Protein AF-A0A371F148-F1 (afdb_monomer)

Organism: Mucuna pruriens (NCBI:txid157652)

pLDDT: mean 82.5, std 12.8, range [46.94, 97.25]

Radius of gyration: 23.82 Å; Cα contacts (8 Å, |Δi|>4): 49; chains: 1; bounding box: 56×41×69 Å

Secondary structure (DSSP, 8-state):
--GGGGTTS-TTT---HHHHHHT--PPPPPPP----SSTTS-------S--S-TTGGG-HHHHHHHHHTTPPP--PPTT-GGGGHHHHHHHHHHHHHHHHHHHHTT--GGGHHHHHHHHHHHHTTSPPTTT-

Nearest PDB structures (foldseek):
  8siy-assembly1_H  TM=5.386E-0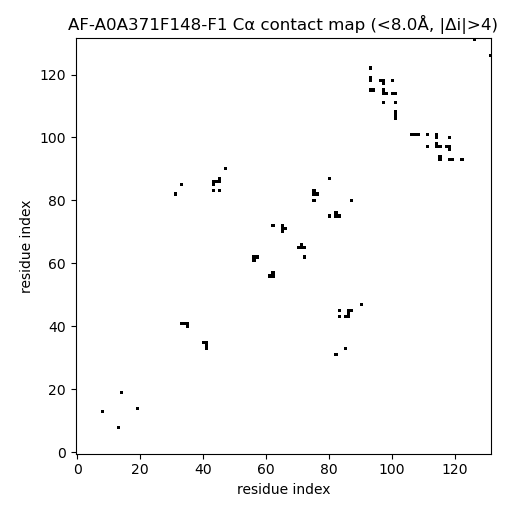1  e=7.424E-01  Xenopus laevis
  7yrd-assembly1_F  TM=5.587E-01  e=1.219E+00  Xenopus laevis
  7xd0-assembly1_F  TM=5.416E-01  e=1.145E+00  Homo sapiens
  8xjv-assembly1_v  TM=4.617E-01  e=8.940E-01  Xenopus laevis
  7yrd-assembly1_B  TM=4.459E-01  e=1.880E+00  Xenopus laevis

Solvent-accessible surface area (backbone atoms only — not comparable to full-atom values): 8809 Å² total; per-residue (Å²): 132,76,74,78,82,58,80,86,61,56,85,91,71,66,80,54,64,68,60,51,63,71,66,60,68,84,78,81,73,76,84,75,86,87,78,60,94,53,92,84,71,65,83,75,79,78,86,88,72,91,67,94,53,98,46,70,87,71,32,67,70,55,52,47,54,33,53,76,68,74,46,86,88,84,81,71,61,85,98,38,68,76,75,49,43,68,34,53,52,50,52,51,53,47,50,54,50,18,50,48,50,34,60,75,68,70,50,66,78,88,50,50,65,60,32,42,53,51,36,52,57,46,62,77,69,53,86,51,83,88,82,106

Mean predicted aligned error: 11.37 Å

InterPro domains:
  IPR012337 Ribonuclease H-like superfamily [SSF53098] (36-131)
  IPR036397 Ribonuclease H superfamily [G3DSA:3.30.420.10] (8-130)
  IPR039537 Retrotransposon Ty1/copia-like [PTHR42648] (53-131)

Foldseek 3Di:
DDPVVCVPDDPVPDDDPVVVVVPDDPDDDDDDPPDDPDPPPDDQDDDDDPDVDPCPLVDPVNVVVCVVVVHDDDDDDPPCVVNSVVNVVVVVQLQVQLVVVCVVVVHDCVCSVVSSVVSVVCVVPPDDPVRD

Structure (mmCIF, N/CA/C/O backbone):
data_AF-A0A371F148-F1
#
_entry.id   AF-A0A371F148-F1
#
loop_
_atom_site.group_PDB
_atom_site.id
_atom_site.type_symbol
_atom_site.label_atom_id
_atom_site.label_alt_id
_atom_site.label_comp_id
_atom_site.label_asym_id
_atom_site.label_entity_id
_atom_site.label_seq_id
_atom_site.pdbx_PDB_ins_code
_atom_site.Cartn_x
_atom_site.Cartn_y
_atom_site.Cartn_z
_atom_site.occupancy
_atom_site.B_iso_or_equiv
_atom_site.auth_seq_id
_atom_site.auth_comp_id
_atom_site.auth_asym_id
_atom_site.auth_atom_id
_atom_site.pdbx_PDB_model_num
ATOM 1 N N . MET A 1 1 ? 32.959 13.831 35.119 1.00 50.22 1 MET A N 1
ATOM 2 C CA . MET A 1 1 ? 31.912 13.290 36.014 1.00 50.22 1 MET A CA 1
ATOM 3 C C . MET A 1 1 ? 32.590 12.961 37.336 1.00 50.22 1 MET A C 1
ATOM 5 O O . MET A 1 1 ? 33.562 12.221 37.305 1.00 50.22 1 MET A O 1
ATOM 9 N N . PHE A 1 2 ? 32.205 13.619 38.433 1.00 55.28 2 PHE A N 1
ATOM 10 C CA . PHE A 1 2 ? 32.922 13.598 39.718 1.00 55.28 2 PHE A CA 1
ATOM 11 C C . PHE A 1 2 ? 32.683 12.268 40.464 1.00 55.28 2 PHE A C 1
ATOM 13 O O . PHE A 1 2 ? 31.583 12.066 40.973 1.00 55.28 2 PHE A O 1
ATOM 20 N N . PRO A 1 3 ? 33.671 11.356 40.556 1.00 55.84 3 PRO A N 1
ATOM 21 C CA . PRO A 1 3 ? 33.460 10.019 41.129 1.00 55.84 3 PRO A CA 1
ATOM 22 C C . PRO A 1 3 ? 33.267 10.043 42.652 1.00 55.84 3 PRO A C 1
ATOM 24 O O . PRO A 1 3 ? 32.654 9.150 43.224 1.00 55.84 3 PRO A O 1
ATOM 27 N N . HIS A 1 4 ? 33.769 11.087 43.318 1.00 56.31 4 HIS A N 1
ATOM 28 C CA . HIS A 1 4 ? 33.752 11.199 44.778 1.00 56.31 4 HIS A CA 1
ATOM 29 C C . HIS A 1 4 ? 32.374 11.512 45.378 1.00 56.31 4 HIS A C 1
ATOM 31 O O . HIS A 1 4 ? 32.159 11.265 46.565 1.00 56.31 4 HIS A O 1
ATOM 37 N N . SER A 1 5 ? 31.430 12.005 44.574 1.00 52.47 5 SER A N 1
ATOM 38 C CA . SER A 1 5 ? 30.077 12.349 45.027 1.00 52.47 5 SER A CA 1
ATOM 39 C C . SER A 1 5 ? 29.170 11.127 45.244 1.00 52.47 5 SER A C 1
ATOM 41 O O . SER A 1 5 ? 28.118 11.269 45.855 1.00 52.47 5 SER A O 1
ATOM 43 N N . PHE A 1 6 ? 29.579 9.933 44.798 1.00 56.28 6 PHE A N 1
ATOM 44 C CA . PHE A 1 6 ? 28.784 8.692 44.844 1.00 56.28 6 PHE A CA 1
ATOM 45 C C . PHE A 1 6 ? 29.244 7.705 45.930 1.00 56.28 6 PHE A C 1
ATOM 47 O O . PHE A 1 6 ? 28.984 6.511 45.859 1.00 56.28 6 PHE A O 1
ATOM 54 N N . THR A 1 7 ? 29.950 8.184 46.953 1.00 56.59 7 THR A N 1
ATOM 55 C CA . THR A 1 7 ? 30.614 7.340 47.966 1.00 56.59 7 THR A CA 1
ATOM 56 C C . THR A 1 7 ? 29.692 6.800 49.068 1.00 56.59 7 THR A C 1
ATOM 58 O O . THR A 1 7 ? 30.180 6.181 50.011 1.00 56.59 7 THR A O 1
ATOM 61 N N . LYS A 1 8 ? 28.370 7.012 48.981 1.00 58.47 8 LYS A N 1
ATOM 62 C CA . LYS A 1 8 ? 27.407 6.592 50.020 1.00 58.47 8 LYS A CA 1
ATOM 63 C C . LYS A 1 8 ? 26.250 5.716 49.540 1.00 58.47 8 LYS A C 1
ATOM 65 O O . LYS A 1 8 ? 25.427 5.335 50.366 1.00 58.47 8 LYS A O 1
ATOM 70 N N . GLU A 1 9 ? 26.191 5.358 48.262 1.00 60.97 9 GLU A N 1
ATOM 71 C CA . GLU A 1 9 ? 25.123 4.502 47.736 1.00 60.97 9 GLU A CA 1
ATOM 72 C C . GLU A 1 9 ? 25.704 3.257 47.070 1.00 60.97 9 GLU A C 1
ATOM 74 O O . GLU A 1 9 ? 26.733 3.311 46.396 1.00 60.97 9 GLU A O 1
ATOM 79 N N . SER A 1 10 ? 25.051 2.114 47.285 1.00 65.31 10 SER A N 1
ATOM 80 C CA . SER A 1 10 ? 25.404 0.880 46.587 1.00 65.31 10 SER A CA 1
ATOM 81 C C . SER A 1 10 ? 25.149 1.046 45.086 1.00 65.31 10 SER A C 1
ATOM 83 O O . SER A 1 10 ? 24.159 1.659 44.686 1.00 65.31 10 SER A O 1
ATOM 85 N N . VAL A 1 11 ? 26.016 0.480 44.241 1.00 64.19 11 VAL A N 1
ATOM 86 C CA . VAL A 1 11 ? 25.856 0.524 42.771 1.00 64.19 11 VAL A CA 1
ATOM 87 C C . VAL A 1 11 ? 24.493 -0.042 42.341 1.00 64.19 11 VAL A C 1
ATOM 89 O O . VAL A 1 11 ? 23.909 0.416 41.363 1.00 64.19 11 VAL A O 1
ATOM 92 N N . GLU A 1 12 ? 23.959 -0.989 43.112 1.00 64.50 12 GLU A N 1
ATOM 93 C CA . GLU A 1 12 ? 22.665 -1.640 42.891 1.00 64.50 12 GLU A CA 1
ATOM 94 C C . GLU A 1 12 ? 21.457 -0.754 43.253 1.00 64.50 12 GLU A C 1
ATOM 96 O O . GLU A 1 12 ? 20.368 -0.964 42.721 1.00 64.50 12 GLU A O 1
ATOM 101 N N . SER A 1 13 ? 21.628 0.262 44.109 1.00 67.81 13 SER A N 1
ATOM 102 C CA . SER A 1 13 ? 20.554 1.177 44.529 1.00 67.81 13 SER A CA 1
ATOM 103 C C . SER A 1 13 ? 20.535 2.507 43.773 1.00 67.81 13 SER A C 1
ATOM 105 O O . SER A 1 13 ? 19.596 3.286 43.940 1.00 67.81 13 SER A O 1
ATOM 107 N N . PHE A 1 14 ? 21.551 2.791 42.955 1.00 72.62 14 PHE A N 1
ATOM 108 C CA . PHE A 1 14 ? 21.678 4.077 42.279 1.00 72.62 14 PHE A CA 1
ATOM 109 C C . PHE A 1 14 ? 20.688 4.207 41.110 1.00 72.62 14 PHE A C 1
ATOM 111 O O . PHE A 1 14 ? 20.862 3.619 40.038 1.00 72.62 14 PHE A O 1
ATOM 118 N N . LYS A 1 15 ? 19.648 5.028 41.294 1.00 74.56 15 LYS A N 1
ATOM 119 C CA . LYS A 1 15 ? 18.724 5.441 40.229 1.00 74.56 15 LYS A CA 1
ATOM 120 C C . LYS A 1 15 ? 19.088 6.840 39.743 1.00 74.56 15 LYS A C 1
ATOM 122 O O . LYS A 1 15 ? 18.857 7.825 40.429 1.00 74.56 15 LYS A O 1
ATOM 127 N N . CYS A 1 16 ? 19.641 6.925 38.535 1.00 79.75 16 CYS A N 1
ATOM 128 C CA . CYS A 1 16 ? 19.871 8.203 37.865 1.00 79.75 16 CYS A CA 1
ATOM 129 C C . CYS A 1 16 ? 18.706 8.527 36.935 1.00 79.75 16 CYS A C 1
ATOM 131 O O . CYS A 1 16 ? 18.599 7.941 35.855 1.00 79.75 16 CYS A O 1
ATOM 133 N N . ASP A 1 17 ? 17.881 9.495 37.321 1.00 80.81 17 ASP A N 1
ATOM 134 C CA . ASP A 1 17 ? 16.733 9.935 36.527 1.00 80.81 17 ASP A CA 1
ATOM 135 C C . ASP A 1 17 ? 17.153 10.404 35.131 1.00 80.81 17 ASP A C 1
ATOM 137 O O . ASP A 1 17 ? 16.535 10.029 34.142 1.00 80.81 17 ASP A O 1
ATOM 141 N N . ILE A 1 18 ? 18.276 11.123 35.011 1.00 81.69 18 ILE A N 1
ATOM 142 C CA . ILE A 1 18 ? 18.806 11.578 33.715 1.00 81.69 18 ILE A CA 1
ATOM 143 C C . ILE A 1 18 ? 19.127 10.382 32.810 1.00 81.69 18 ILE A C 1
ATOM 145 O O . ILE A 1 18 ? 18.776 10.390 31.632 1.00 81.69 18 ILE A O 1
ATOM 149 N N . CYS A 1 19 ? 19.753 9.328 33.341 1.00 78.69 19 CYS A N 1
ATOM 150 C CA . CYS A 1 19 ? 20.036 8.115 32.573 1.00 78.69 19 CYS A CA 1
ATOM 151 C C . CYS A 1 19 ? 18.766 7.317 32.250 1.00 78.69 19 CYS A C 1
ATOM 153 O O . CYS A 1 19 ? 18.707 6.719 31.181 1.00 78.69 19 CYS A O 1
ATOM 155 N N . GLN A 1 20 ? 17.766 7.308 33.136 1.00 76.75 20 GLN A N 1
ATOM 156 C CA . GLN A 1 20 ? 16.464 6.673 32.894 1.00 76.75 20 GLN A CA 1
ATOM 157 C C . GLN A 1 20 ? 15.695 7.399 31.783 1.00 76.75 20 GLN A C 1
ATOM 159 O O . GLN A 1 20 ? 15.260 6.762 30.829 1.00 76.75 20 GLN A O 1
ATOM 164 N N . PHE A 1 21 ? 15.620 8.732 31.831 1.00 77.62 21 PHE A N 1
ATOM 165 C CA . PHE A 1 21 ? 15.007 9.550 30.783 1.00 77.62 21 PHE A CA 1
ATOM 166 C C . PHE A 1 21 ? 15.783 9.489 29.463 1.00 77.62 21 PHE A C 1
ATOM 168 O O . PHE A 1 21 ? 15.171 9.447 28.400 1.00 77.62 21 PHE A O 1
ATOM 175 N N . SER A 1 22 ? 17.116 9.414 29.507 1.00 72.31 22 SER A N 1
ATOM 176 C CA . SER A 1 22 ? 17.947 9.284 28.297 1.00 72.31 22 SER A CA 1
ATOM 177 C C . SER A 1 22 ? 17.845 7.899 27.648 1.00 72.31 22 SER A C 1
ATOM 179 O O . SER A 1 22 ? 18.096 7.764 26.456 1.00 72.31 22 SER A O 1
ATOM 181 N N . LYS A 1 23 ? 17.490 6.865 28.422 1.00 76.25 23 LYS A N 1
ATOM 182 C CA . LYS A 1 23 ? 17.250 5.495 27.941 1.00 76.25 23 LYS A CA 1
ATOM 183 C C . LYS A 1 23 ? 15.768 5.190 27.715 1.00 76.25 23 LYS A C 1
ATOM 185 O O . LYS A 1 23 ? 15.446 4.056 27.359 1.00 76.25 23 LYS A O 1
ATOM 190 N N . HIS A 1 24 ? 14.870 6.155 27.928 1.00 73.88 24 HIS A N 1
ATOM 191 C CA . HIS A 1 24 ? 13.459 5.932 27.660 1.00 73.88 24 HIS A CA 1
ATOM 192 C C . HIS A 1 24 ? 13.283 5.751 26.149 1.00 73.88 24 HIS A C 1
ATOM 194 O O . HIS A 1 24 ? 13.676 6.592 25.343 1.00 73.88 24 HIS A O 1
ATOM 200 N N . TYR A 1 25 ? 12.724 4.614 25.766 1.00 69.19 25 TYR A N 1
ATOM 201 C CA . TYR A 1 25 ? 12.248 4.372 24.417 1.00 69.19 25 TYR A CA 1
ATOM 202 C C . TYR A 1 25 ? 10.725 4.389 24.459 1.00 69.19 25 TYR A C 1
ATOM 204 O O . TYR A 1 25 ? 10.105 4.121 25.493 1.00 69.19 25 TYR A O 1
ATOM 212 N N . ARG A 1 26 ? 10.107 4.738 23.332 1.00 68.00 26 ARG A N 1
ATOM 213 C CA . ARG A 1 26 ? 8.653 4.691 23.203 1.00 68.00 26 ARG A CA 1
ATOM 214 C C . ARG A 1 26 ? 8.185 3.263 23.481 1.00 68.00 26 ARG A C 1
ATOM 216 O O . ARG A 1 26 ? 8.711 2.331 22.876 1.00 68.00 26 ARG A O 1
ATOM 223 N N . ALA A 1 27 ? 7.211 3.101 24.376 1.00 71.12 27 ALA A N 1
ATOM 224 C CA . ALA A 1 27 ? 6.615 1.795 24.632 1.00 71.12 27 ALA A CA 1
ATOM 225 C C . ALA A 1 27 ? 6.145 1.162 23.313 1.00 71.12 27 ALA A C 1
ATOM 227 O O . ALA A 1 27 ? 5.610 1.851 22.439 1.00 71.12 27 ALA A O 1
ATOM 228 N N . THR A 1 28 ? 6.364 -0.143 23.166 1.00 67.38 28 THR A N 1
ATOM 229 C CA . THR A 1 28 ? 5.863 -0.897 22.016 1.00 67.38 28 THR A CA 1
ATOM 230 C C . THR A 1 28 ? 4.345 -0.795 21.969 1.00 67.38 28 THR A C 1
ATOM 232 O O . THR A 1 28 ? 3.677 -0.998 22.983 1.00 67.38 28 THR A O 1
ATOM 235 N N . PHE A 1 29 ? 3.800 -0.492 20.792 1.00 67.88 29 PHE A N 1
ATOM 236 C CA . PHE A 1 29 ? 2.360 -0.547 20.581 1.00 67.88 29 PHE A CA 1
ATOM 237 C C . PHE A 1 29 ? 1.841 -1.963 20.816 1.00 67.88 29 PHE A C 1
ATOM 239 O O . PHE A 1 29 ? 2.543 -2.941 20.543 1.00 67.88 29 PHE A O 1
ATOM 246 N N . SER A 1 30 ? 0.596 -2.063 21.289 1.00 70.50 30 SER A N 1
ATOM 247 C CA . SER A 1 30 ? -0.120 -3.335 21.227 1.00 70.50 30 SER A CA 1
ATOM 248 C C . SER A 1 30 ? -0.130 -3.810 19.770 1.00 70.50 30 SER A C 1
ATOM 250 O O . SER A 1 30 ? -0.299 -2.969 18.880 1.00 70.50 30 SER A O 1
ATOM 252 N N . PRO A 1 31 ? 0.060 -5.113 19.500 1.00 64.94 31 PRO A N 1
ATOM 253 C CA . PRO A 1 31 ? -0.060 -5.637 18.148 1.00 64.94 31 PRO A CA 1
ATOM 254 C C . PRO A 1 31 ? -1.413 -5.219 17.566 1.00 64.94 31 PRO A C 1
ATOM 256 O O . PRO A 1 31 ? -2.450 -5.504 18.168 1.00 64.94 31 PRO A O 1
ATOM 259 N N . SER A 1 32 ? -1.417 -4.514 16.433 1.00 68.56 32 SER A N 1
ATOM 260 C CA . SER A 1 32 ? -2.667 -4.225 15.736 1.00 68.56 32 SER A CA 1
ATOM 261 C C . SER A 1 32 ? -3.195 -5.521 15.119 1.00 68.56 32 SER A C 1
ATOM 263 O O . SER A 1 32 ? -2.435 -6.288 14.515 1.00 68.56 32 SER A O 1
ATOM 265 N N . ASN A 1 33 ? -4.488 -5.801 15.304 1.00 68.81 33 ASN A N 1
ATOM 266 C CA . ASN A 1 33 ? -5.120 -6.944 14.659 1.00 68.81 33 ASN A CA 1
ATOM 267 C C . ASN A 1 33 ? -5.388 -6.589 13.192 1.00 68.81 33 ASN A C 1
ATOM 269 O O . ASN A 1 33 ? -6.400 -5.977 12.878 1.00 68.81 33 ASN A O 1
ATOM 273 N N . ASN A 1 34 ? -4.453 -6.939 12.310 1.00 74.94 34 ASN A N 1
ATOM 274 C CA . ASN A 1 34 ? -4.544 -6.639 10.876 1.00 74.94 34 ASN A CA 1
ATOM 275 C C . ASN A 1 34 ? -5.123 -7.816 10.067 1.00 74.94 34 ASN A C 1
ATOM 277 O O . ASN A 1 34 ? -4.799 -7.970 8.890 1.00 74.94 34 ASN A O 1
ATOM 281 N N . GLN A 1 35 ? -5.872 -8.716 10.714 1.00 80.88 35 GLN A N 1
ATOM 282 C CA . GLN A 1 35 ? -6.460 -9.889 10.068 1.00 80.88 35 GLN A CA 1
ATOM 283 C C . GLN A 1 35 ? -7.935 -9.637 9.758 1.00 80.88 35 GLN A C 1
ATOM 285 O O . GLN A 1 35 ? -8.704 -9.270 10.643 1.00 80.88 35 GLN A O 1
ATOM 290 N N . SER A 1 36 ? -8.312 -9.864 8.503 1.00 87.88 36 SER A N 1
ATOM 291 C CA . SER A 1 36 ? -9.699 -9.915 8.044 1.00 87.88 36 SER A CA 1
ATOM 292 C C . SER A 1 36 ? -10.191 -11.362 8.005 1.00 87.88 36 SER A C 1
ATOM 294 O O . SER A 1 36 ? -9.394 -12.278 7.788 1.00 87.88 36 SER A O 1
ATOM 296 N N . LEU A 1 37 ? -11.495 -11.567 8.196 1.00 88.62 37 LEU A N 1
ATOM 297 C CA . LEU A 1 37 ? -12.118 -12.888 8.079 1.00 88.62 37 LEU A CA 1
ATOM 298 C C . LEU A 1 37 ? -12.539 -13.160 6.634 1.00 88.62 37 LEU A C 1
ATOM 300 O O . LEU A 1 37 ? -12.270 -14.240 6.118 1.00 88.62 37 LEU A O 1
ATOM 304 N N . GLU A 1 38 ? -13.095 -12.153 5.967 1.00 92.69 38 GLU A N 1
ATOM 305 C CA . GLU A 1 38 ? -13.533 -12.213 4.580 1.00 92.69 38 GLU A CA 1
ATOM 306 C C . GLU A 1 38 ? -12.802 -11.169 3.712 1.00 92.69 38 GLU A C 1
ATOM 308 O O . GLU A 1 38 ? -12.263 -10.167 4.209 1.00 92.69 38 GLU A O 1
ATOM 313 N N . PRO A 1 39 ? -12.733 -11.383 2.385 1.00 91.12 39 PRO A N 1
ATOM 314 C CA . PRO A 1 39 ? -12.239 -10.371 1.462 1.00 91.12 39 PRO A CA 1
ATOM 315 C C . PRO A 1 39 ? -13.038 -9.068 1.577 1.00 91.12 39 PRO A C 1
ATOM 317 O O . PRO A 1 39 ? -14.263 -9.089 1.600 1.00 91.12 39 PRO A O 1
ATOM 320 N N . PHE A 1 40 ? -12.329 -7.936 1.553 1.00 90.69 40 PHE A N 1
ATOM 321 C CA . PHE A 1 40 ? -12.881 -6.575 1.655 1.00 90.69 40 PHE A CA 1
ATOM 322 C C . PHE A 1 40 ? -13.417 -6.149 3.033 1.00 90.69 40 PHE A C 1
ATOM 324 O O . PHE A 1 40 ? -13.883 -5.018 3.148 1.00 90.69 40 PHE A O 1
ATOM 331 N N . ASP A 1 41 ? -13.267 -6.962 4.083 1.00 92.12 41 ASP A N 1
ATOM 332 C CA . ASP A 1 41 ? -13.640 -6.557 5.451 1.00 92.12 41 ASP A CA 1
ATOM 333 C C . ASP A 1 41 ? -12.765 -5.423 6.006 1.00 92.12 41 ASP A C 1
ATOM 335 O O . ASP A 1 41 ? -13.235 -4.576 6.761 1.00 92.12 41 ASP A O 1
ATOM 339 N N . LEU A 1 42 ? -11.475 -5.419 5.654 1.00 92.00 42 LEU A N 1
ATOM 340 C CA . LEU A 1 42 ? -10.496 -4.440 6.120 1.00 92.00 42 LEU A CA 1
ATOM 341 C C . LEU A 1 42 ? -9.590 -4.024 4.962 1.00 92.00 42 LEU A C 1
ATOM 343 O O . LEU A 1 42 ? -8.948 -4.860 4.323 1.00 92.00 42 LEU A O 1
ATOM 347 N N . ILE A 1 43 ? -9.518 -2.718 4.706 1.00 92.06 43 ILE A N 1
ATOM 348 C CA . ILE A 1 43 ? -8.684 -2.134 3.655 1.00 92.06 43 ILE A CA 1
ATOM 349 C C . ILE A 1 43 ? -7.690 -1.179 4.307 1.00 92.06 43 ILE A C 1
ATOM 351 O O . ILE A 1 43 ? -8.075 -0.177 4.900 1.00 92.06 43 ILE A O 1
ATOM 355 N N . HIS A 1 44 ? -6.401 -1.478 4.158 1.00 91.12 44 HIS A N 1
ATOM 356 C CA . HIS A 1 44 ? -5.333 -0.553 4.521 1.00 91.12 44 HIS A CA 1
ATOM 357 C C . HIS A 1 44 ? -4.994 0.326 3.315 1.00 91.12 44 HIS A C 1
ATOM 359 O O . HIS A 1 44 ? -4.610 -0.189 2.262 1.00 91.12 44 HIS A O 1
ATOM 365 N N . SER A 1 45 ? -5.114 1.641 3.473 1.00 90.06 45 SER A N 1
ATOM 366 C CA . SER A 1 45 ? -4.760 2.631 2.454 1.00 90.06 45 SER A CA 1
ATOM 367 C C . SER A 1 45 ? -3.626 3.526 2.932 1.00 90.06 45 SER A C 1
ATOM 369 O O . SER A 1 45 ? -3.530 3.839 4.117 1.00 90.06 45 SER A O 1
ATOM 371 N N . ASP A 1 46 ? -2.779 3.945 2.002 1.00 88.19 46 ASP A N 1
ATOM 372 C CA . ASP A 1 46 ? -1.675 4.865 2.250 1.00 88.19 46 ASP A CA 1
ATOM 373 C C . ASP A 1 46 ? -1.363 5.635 0.962 1.00 88.19 46 ASP A C 1
ATOM 375 O O . ASP A 1 46 ? -1.541 5.097 -0.136 1.00 88.19 46 ASP A O 1
ATOM 379 N N . LEU A 1 47 ? -0.922 6.886 1.090 1.00 86.12 47 LEU A N 1
ATOM 380 C CA . LEU A 1 47 ? -0.558 7.727 -0.048 1.00 86.12 47 LEU A CA 1
ATOM 381 C C . LEU A 1 47 ? 0.956 7.826 -0.148 1.00 86.12 47 LEU A C 1
ATOM 383 O O . LEU A 1 47 ? 1.646 8.215 0.788 1.00 86.12 47 LEU A O 1
ATOM 387 N N . TRP A 1 48 ? 1.469 7.489 -1.326 1.00 78.31 48 TRP A N 1
ATOM 388 C CA . TRP A 1 48 ? 2.889 7.577 -1.612 1.00 78.31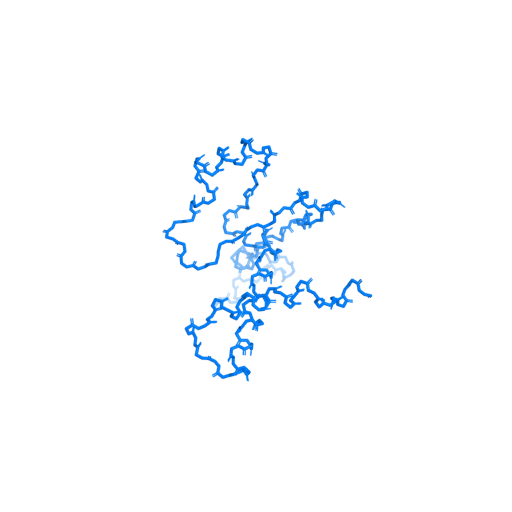 48 TRP A CA 1
ATOM 389 C C . TRP A 1 48 ? 3.214 8.847 -2.394 1.00 78.31 48 TRP A C 1
ATOM 391 O O . TRP A 1 48 ? 2.667 9.076 -3.474 1.00 78.31 48 TRP A O 1
ATOM 401 N N . GLY A 1 49 ? 4.186 9.614 -1.904 1.00 75.19 49 GLY A N 1
ATOM 402 C CA . GLY A 1 49 ? 4.742 10.771 -2.599 1.00 75.19 49 GLY A CA 1
ATOM 403 C C . GLY A 1 49 ? 4.678 12.049 -1.766 1.00 75.19 49 GLY A C 1
ATOM 404 O O . GLY A 1 49 ? 4.315 12.008 -0.593 1.00 75.19 49 GLY A O 1
ATOM 405 N N . PRO A 1 50 ? 5.074 13.192 -2.348 1.00 67.31 50 PRO A N 1
ATOM 406 C CA . PRO A 1 50 ? 4.895 14.487 -1.712 1.00 67.31 50 PRO A CA 1
ATOM 407 C C . PRO A 1 50 ? 3.398 14.821 -1.663 1.00 67.31 50 PRO A C 1
ATOM 409 O O . PRO A 1 50 ? 2.850 15.393 -2.604 1.00 67.31 50 PRO A O 1
ATOM 412 N N . ALA A 1 51 ? 2.733 14.429 -0.578 1.00 62.34 51 ALA A N 1
ATOM 413 C CA . ALA A 1 51 ? 1.406 14.927 -0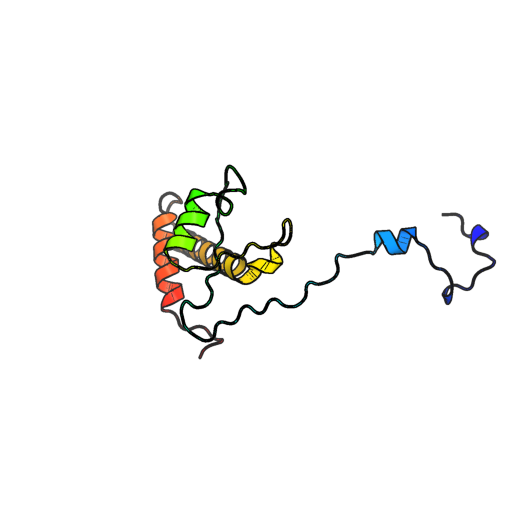.251 1.00 62.34 51 ALA A CA 1
ATOM 414 C C . ALA A 1 51 ? 1.550 16.392 0.171 1.00 62.34 51 ALA A C 1
ATOM 416 O O . ALA A 1 51 ? 2.383 16.733 1.012 1.00 62.34 51 ALA A O 1
ATOM 417 N N . ASN A 1 52 ? 0.774 17.280 -0.450 1.00 60.75 52 ASN A N 1
ATOM 418 C CA . ASN A 1 52 ? 0.877 18.710 -0.155 1.00 60.75 52 ASN A CA 1
ATOM 419 C C . ASN A 1 52 ? 0.330 19.032 1.238 1.00 60.75 52 ASN A C 1
ATOM 421 O O . ASN A 1 52 ? 0.767 20.004 1.841 1.00 60.75 52 ASN A O 1
ATOM 425 N N . ASN A 1 53 ? -0.602 18.212 1.736 1.00 62.00 53 ASN A N 1
ATOM 426 C CA . ASN A 1 53 ? -1.182 18.312 3.065 1.00 62.00 53 ASN A CA 1
ATOM 427 C C . ASN A 1 53 ? -1.500 16.898 3.580 1.00 62.00 53 ASN A C 1
ATOM 429 O O . ASN A 1 53 ? -2.189 16.148 2.893 1.00 62.00 53 ASN A O 1
ATOM 433 N N . ASP A 1 54 ? -1.126 16.573 4.819 1.00 64.62 54 ASP A N 1
ATOM 434 C CA . ASP A 1 54 ? -1.453 15.297 5.494 1.00 64.62 54 ASP A CA 1
ATOM 435 C C . ASP A 1 54 ? -2.965 15.118 5.796 1.00 64.62 54 ASP A C 1
ATOM 437 O O . ASP A 1 54 ? -3.373 14.303 6.622 1.00 64.62 54 ASP A O 1
ATOM 441 N N . THR A 1 55 ? -3.829 15.921 5.172 1.00 73.19 55 THR A N 1
ATOM 442 C CA . THR A 1 55 ? -5.267 16.017 5.449 1.00 73.19 55 THR A CA 1
ATOM 443 C C . THR A 1 55 ? -6.137 15.387 4.369 1.00 73.19 55 THR A C 1
ATOM 445 O O . THR A 1 55 ? -7.360 15.426 4.487 1.00 73.19 55 THR A O 1
ATOM 448 N N . GLU A 1 56 ? -5.545 14.783 3.337 1.00 78.56 56 GLU A N 1
ATOM 449 C CA . GLU A 1 56 ? -6.274 14.165 2.220 1.00 78.56 56 GLU A CA 1
ATOM 450 C C . GLU A 1 56 ? -7.258 13.093 2.714 1.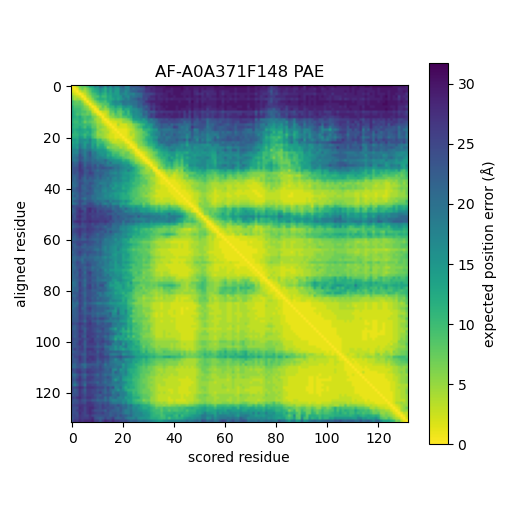00 78.56 56 GLU A C 1
ATOM 452 O O . GLU A 1 56 ? -8.430 13.105 2.335 1.00 78.56 56 GLU A O 1
ATOM 457 N N . PHE A 1 57 ? -6.834 12.263 3.672 1.00 81.69 57 PHE A N 1
ATOM 458 C CA . PHE A 1 57 ? -7.706 11.288 4.335 1.00 81.69 57 PHE A CA 1
ATOM 459 C C . PHE A 1 57 ? -8.703 11.922 5.317 1.00 81.69 57 PHE A C 1
ATOM 461 O O . PHE A 1 57 ? -9.727 11.330 5.631 1.00 81.69 57 PHE A O 1
ATOM 468 N N . VAL A 1 58 ? -8.460 13.143 5.791 1.00 83.81 58 VAL A N 1
ATOM 469 C CA . VAL A 1 58 ? -9.306 13.837 6.783 1.00 83.81 58 VAL A CA 1
ATOM 470 C C . VAL A 1 58 ? -10.300 14.800 6.106 1.00 83.81 58 VAL A C 1
ATOM 472 O O . VAL A 1 58 ? -10.995 15.575 6.762 1.00 83.81 58 VAL A O 1
ATOM 475 N N . ASN A 1 59 ? -10.404 14.761 4.775 1.00 87.00 59 ASN A N 1
ATOM 476 C CA . ASN A 1 59 ? -11.307 15.616 4.015 1.00 87.00 59 ASN A CA 1
ATOM 477 C C . ASN A 1 59 ? -12.790 15.259 4.280 1.00 87.00 59 ASN A C 1
ATOM 479 O O . ASN A 1 59 ? -13.174 14.087 4.354 1.00 87.00 59 ASN A O 1
ATOM 483 N N . LEU A 1 60 ? -13.641 16.285 4.401 1.00 88.75 60 LEU A N 1
ATOM 484 C CA . LEU A 1 60 ? -15.084 16.138 4.616 1.00 88.75 60 LEU A CA 1
ATOM 485 C C . LEU A 1 60 ? -15.799 15.442 3.448 1.00 88.75 60 LEU A C 1
ATOM 487 O O . LEU A 1 60 ? -16.688 14.626 3.678 1.00 88.75 60 LEU A O 1
ATOM 491 N N . GLU A 1 61 ? -15.424 15.749 2.208 1.00 91.44 61 GLU A N 1
ATOM 492 C CA . GLU A 1 61 ? -15.946 15.115 0.996 1.00 91.44 61 GLU A CA 1
ATOM 493 C C . GLU A 1 61 ? -15.622 13.619 0.982 1.00 91.44 61 GLU A C 1
ATOM 495 O O . GLU A 1 61 ? -16.513 12.800 0.765 1.00 91.44 61 GLU A O 1
ATOM 500 N N . PHE A 1 62 ? -14.382 13.259 1.323 1.00 90.44 62 PHE A N 1
ATOM 501 C CA . PHE A 1 62 ? -13.962 11.863 1.436 1.00 90.44 62 PHE A CA 1
ATOM 502 C C . PHE A 1 62 ? -14.698 11.134 2.568 1.00 90.44 62 PHE A C 1
ATOM 504 O O . PHE A 1 62 ? -15.252 10.055 2.365 1.00 90.44 62 PHE A O 1
ATOM 511 N N . SER A 1 63 ? -14.804 11.763 3.741 1.00 91.56 63 SER A N 1
ATOM 512 C CA . SER A 1 63 ? -15.550 11.214 4.880 1.00 91.56 63 SER A CA 1
ATOM 513 C C . SER A 1 63 ? -17.030 10.998 4.550 1.00 91.56 63 SER A C 1
ATOM 515 O O . SER A 1 63 ? -17.619 9.990 4.944 1.00 91.56 63 SER A O 1
ATOM 517 N N . LYS A 1 64 ? -17.640 11.926 3.803 1.00 94.50 64 LYS A N 1
ATOM 518 C CA . LYS A 1 64 ? -19.017 11.795 3.322 1.00 94.50 64 LYS A CA 1
ATOM 519 C C . LYS A 1 64 ? -19.144 10.641 2.331 1.00 94.50 64 LYS A C 1
ATOM 521 O O . LYS A 1 64 ? -20.032 9.816 2.501 1.00 94.50 64 LYS A O 1
ATOM 526 N N . PHE A 1 65 ? -18.240 10.544 1.358 1.00 94.88 65 PHE A N 1
ATOM 527 C CA . PHE A 1 65 ? -18.216 9.450 0.389 1.00 94.88 65 PHE A CA 1
ATOM 528 C C . PHE A 1 65 ? -18.146 8.076 1.070 1.00 94.88 65 PHE A C 1
ATOM 530 O O . PHE A 1 65 ? -18.929 7.188 0.734 1.00 94.88 65 PHE A O 1
ATOM 537 N N . LEU A 1 66 ? -17.262 7.898 2.056 1.00 94.88 66 LEU A N 1
ATOM 538 C CA . LEU A 1 66 ? -17.154 6.634 2.791 1.00 94.88 66 LEU A CA 1
ATOM 539 C C . LEU A 1 66 ? -18.437 6.320 3.562 1.00 94.88 66 LEU A C 1
ATOM 541 O O . LEU A 1 66 ? -18.945 5.202 3.486 1.00 94.88 66 LEU A O 1
ATOM 545 N N . LYS A 1 67 ? -19.016 7.325 4.227 1.00 94.44 67 LYS A N 1
ATOM 546 C CA . LYS A 1 67 ? -20.279 7.173 4.955 1.00 94.44 67 LYS A CA 1
ATOM 547 C C . LYS A 1 67 ? -21.443 6.797 4.035 1.00 94.44 67 LYS A C 1
ATOM 549 O O . LYS A 1 67 ? -22.216 5.910 4.386 1.00 94.44 67 LYS A O 1
ATOM 554 N N . ASP A 1 68 ? -21.547 7.426 2.867 1.00 97.25 68 ASP A N 1
ATOM 555 C CA . ASP A 1 68 ? -22.591 7.145 1.874 1.00 97.25 68 ASP A CA 1
ATOM 556 C C . ASP A 1 68 ? -22.467 5.711 1.316 1.00 97.25 68 ASP A C 1
ATOM 558 O O . ASP A 1 68 ? -23.472 5.086 0.982 1.00 97.25 68 ASP A O 1
ATOM 562 N N . ASN A 1 69 ? -21.252 5.151 1.296 1.00 95.56 69 ASN A N 1
ATOM 563 C CA . ASN A 1 69 ? -20.972 3.765 0.903 1.00 95.56 69 ASN A CA 1
ATOM 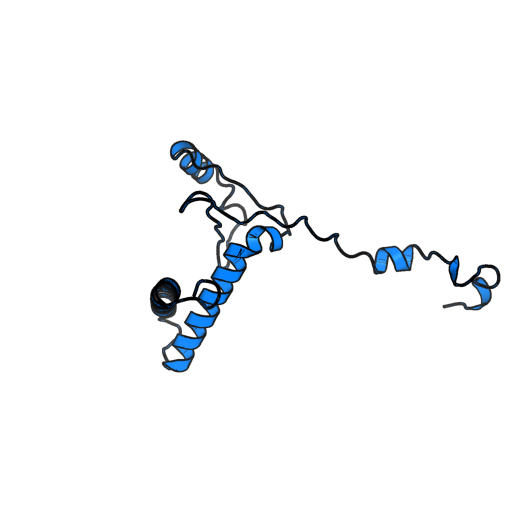564 C C . ASN A 1 69 ? -20.944 2.774 2.081 1.00 95.56 69 ASN A C 1
ATOM 566 O O . ASN A 1 69 ? -20.553 1.625 1.901 1.00 95.56 69 ASN A O 1
ATOM 570 N N . SER A 1 70 ? -21.369 3.186 3.282 1.00 95.31 70 SER A N 1
ATOM 571 C CA . SER A 1 70 ? -21.347 2.350 4.496 1.00 95.31 70 SER A CA 1
ATOM 572 C C . SER A 1 70 ? -19.958 1.802 4.867 1.00 95.31 70 SER A C 1
ATOM 574 O O . SER A 1 70 ? -19.851 0.748 5.489 1.00 95.31 70 SER A O 1
ATOM 576 N N . VAL A 1 71 ? -18.892 2.525 4.513 1.00 95.12 71 VAL A N 1
ATOM 577 C CA . VAL A 1 71 ? -17.509 2.190 4.871 1.00 95.12 71 VAL A CA 1
ATOM 578 C C . VAL A 1 71 ? -17.120 2.930 6.147 1.00 95.12 71 VAL A C 1
ATOM 580 O O . VAL A 1 71 ? -17.252 4.152 6.243 1.00 95.12 71 VAL A O 1
ATOM 583 N N . VAL A 1 72 ? -16.619 2.188 7.135 1.00 93.12 72 VAL A N 1
ATOM 584 C CA . VAL A 1 72 ? -16.068 2.766 8.365 1.00 93.12 72 VAL A CA 1
ATOM 585 C C . VAL A 1 72 ? -14.650 3.253 8.088 1.00 93.12 72 VAL A C 1
ATOM 587 O O . VAL A 1 72 ? -13.810 2.500 7.607 1.00 93.12 72 VAL A O 1
ATOM 590 N N . HIS A 1 73 ? -14.394 4.526 8.384 1.00 92.00 73 HIS A N 1
ATOM 591 C CA . HIS A 1 73 ? -13.089 5.141 8.185 1.00 92.00 73 HIS A CA 1
ATOM 592 C C . HIS A 1 73 ? -12.315 5.210 9.503 1.00 92.00 73 HIS A C 1
ATOM 594 O O . HIS A 1 73 ? -12.728 5.911 10.429 1.00 92.00 73 HIS A O 1
ATOM 600 N N . GLU A 1 74 ? -11.186 4.508 9.571 1.00 89.38 74 GLU A N 1
ATOM 601 C CA . GLU A 1 74 ? -10.298 4.492 10.731 1.00 89.38 74 GLU A CA 1
ATOM 602 C C . GLU A 1 74 ? -8.965 5.162 10.391 1.00 89.38 74 GLU A C 1
ATOM 604 O O . GLU A 1 74 ? -8.348 4.871 9.369 1.00 89.38 74 GLU A O 1
ATOM 609 N N . LEU A 1 75 ? -8.513 6.065 11.263 1.00 87.19 75 LEU A N 1
ATOM 610 C CA . LEU A 1 75 ? -7.243 6.772 11.114 1.00 87.19 75 LEU A CA 1
ATOM 611 C C . LEU A 1 75 ? -6.226 6.245 12.126 1.00 87.19 75 LEU A C 1
ATOM 613 O O . LEU A 1 75 ? -6.540 6.059 13.304 1.00 87.19 75 LEU A O 1
ATOM 617 N N . THR A 1 76 ? -4.981 6.070 11.688 1.00 84.06 76 THR A N 1
ATOM 618 C CA . THR A 1 76 ? -3.861 5.795 12.595 1.00 84.06 76 THR A CA 1
ATOM 619 C C . THR A 1 76 ? -3.479 7.041 13.388 1.00 84.06 76 THR A C 1
ATOM 621 O O . THR A 1 76 ? -3.631 8.170 12.918 1.00 84.06 76 THR A O 1
ATOM 624 N N . CYS A 1 77 ? -2.932 6.860 14.589 1.00 80.12 77 CYS A N 1
ATOM 625 C CA . CYS A 1 77 ? -2.445 7.973 15.391 1.00 80.12 77 CYS A CA 1
ATOM 626 C C . CYS A 1 77 ? -1.294 8.706 14.680 1.00 80.12 77 CYS A C 1
ATOM 628 O O . CYS A 1 77 ? -0.435 8.107 14.025 1.00 80.12 77 CYS A O 1
ATOM 630 N N . VAL A 1 78 ? -1.232 10.023 14.865 1.00 75.75 78 VAL A N 1
ATOM 631 C CA . VAL A 1 78 ? -0.159 10.854 14.304 1.00 75.75 78 VAL A CA 1
ATOM 632 C C . VAL A 1 78 ? 1.208 10.368 14.805 1.00 75.75 78 VAL A C 1
ATOM 634 O O . VAL A 1 78 ? 1.364 10.001 15.974 1.00 75.75 78 VAL A O 1
ATOM 637 N N . ASN A 1 79 ? 2.215 10.375 13.925 1.00 68.12 79 ASN A N 1
ATOM 638 C CA . ASN A 1 79 ? 3.573 9.890 14.203 1.00 68.12 79 ASN A CA 1
ATOM 639 C C . ASN A 1 79 ? 3.625 8.412 14.641 1.00 68.12 79 ASN A C 1
ATOM 641 O O . ASN A 1 79 ? 4.476 8.037 15.456 1.00 68.12 79 ASN A O 1
ATOM 645 N N . THR A 1 80 ? 2.710 7.571 14.144 1.00 75.44 80 THR A N 1
ATOM 646 C CA . THR A 1 80 ? 2.713 6.114 14.387 1.00 75.44 80 THR A CA 1
ATOM 647 C C . THR A 1 80 ? 2.611 5.290 13.097 1.00 75.44 80 THR A C 1
ATOM 649 O O . THR A 1 80 ? 1.709 4.467 12.966 1.00 75.44 80 THR A O 1
ATOM 652 N N . PRO A 1 81 ? 3.556 5.453 12.150 1.00 73.31 81 PRO A N 1
ATOM 653 C CA . PRO A 1 81 ? 3.555 4.712 10.877 1.00 73.31 81 PRO A CA 1
ATOM 654 C C . PRO A 1 81 ? 3.444 3.187 11.068 1.00 73.31 81 PRO A C 1
ATOM 656 O O . PRO A 1 81 ? 2.766 2.474 10.333 1.00 73.31 81 PRO A O 1
ATOM 659 N N . GLN A 1 82 ? 3.976 2.681 12.187 1.00 78.25 82 GLN A N 1
ATOM 660 C CA . GLN A 1 82 ? 3.901 1.268 12.557 1.00 78.25 82 GLN A CA 1
ATOM 661 C C . GLN A 1 82 ? 2.461 0.725 12.637 1.00 78.25 82 GLN A C 1
ATOM 663 O O . GLN A 1 82 ? 2.266 -0.470 12.409 1.00 78.25 82 GLN A O 1
ATOM 668 N N . GLN A 1 83 ? 1.464 1.570 12.935 1.00 80.75 83 GLN A N 1
ATOM 669 C CA . GLN A 1 83 ? 0.051 1.177 12.954 1.00 80.75 83 GLN A CA 1
ATOM 670 C C . GLN A 1 83 ? -0.499 0.870 11.551 1.00 80.75 83 GLN A C 1
ATOM 672 O O . GLN A 1 83 ? -1.377 0.021 11.436 1.00 80.75 83 GLN A O 1
ATOM 677 N N . ASN A 1 84 ? 0.050 1.472 10.488 1.00 87.06 84 ASN A N 1
ATOM 678 C CA . ASN A 1 84 ? -0.310 1.184 9.093 1.00 87.06 84 ASN A CA 1
ATOM 679 C C . ASN A 1 84 ? 0.729 0.299 8.383 1.00 87.06 84 ASN A C 1
ATOM 681 O O . ASN A 1 84 ? 0.836 0.280 7.155 1.00 87.06 84 ASN A O 1
ATOM 685 N N . GLY A 1 85 ? 1.501 -0.478 9.149 1.00 88.25 85 GLY A N 1
ATOM 686 C CA . GLY A 1 85 ? 2.642 -1.217 8.613 1.00 88.25 85 GLY A CA 1
ATOM 687 C C . GLY A 1 85 ? 2.294 -2.208 7.493 1.00 88.25 85 GLY A C 1
ATOM 688 O O . GLY A 1 85 ? 3.184 -2.622 6.755 1.00 88.25 85 GLY A O 1
ATOM 689 N N . VAL A 1 86 ? 1.028 -2.621 7.346 1.00 89.81 86 VAL A N 1
ATOM 690 C CA . VAL A 1 86 ? 0.581 -3.470 6.228 1.00 89.81 86 VAL A CA 1
ATOM 691 C C . VAL A 1 86 ? 0.658 -2.722 4.897 1.00 89.81 86 VAL A C 1
ATOM 693 O O . VAL A 1 86 ? 1.310 -3.225 3.977 1.00 89.81 86 VAL A O 1
ATOM 696 N N . ALA A 1 87 ? 0.040 -1.540 4.798 1.00 90.81 87 ALA A N 1
ATOM 697 C CA . ALA A 1 87 ? 0.095 -0.724 3.587 1.00 90.81 87 ALA A CA 1
ATOM 698 C C . ALA A 1 87 ? 1.529 -0.269 3.304 1.00 90.81 87 ALA A C 1
ATOM 700 O O . ALA A 1 87 ? 2.009 -0.443 2.186 1.00 90.81 87 ALA A O 1
ATOM 701 N N . GLU A 1 88 ? 2.261 0.182 4.327 1.00 89.88 88 GLU A N 1
ATOM 702 C CA . GLU A 1 88 ? 3.650 0.632 4.172 1.00 89.88 88 GLU A CA 1
ATOM 703 C C . GLU A 1 88 ? 4.562 -0.471 3.615 1.00 89.88 88 GLU A C 1
ATOM 705 O O . GLU A 1 88 ? 5.296 -0.257 2.647 1.00 89.88 88 GLU A O 1
ATOM 710 N N . ARG A 1 89 ? 4.490 -1.692 4.169 1.00 91.25 89 ARG A N 1
ATOM 711 C CA . ARG A 1 89 ? 5.269 -2.834 3.657 1.00 91.25 89 ARG A CA 1
ATOM 712 C C . ARG A 1 89 ? 4.885 -3.184 2.224 1.00 91.25 89 ARG A C 1
ATOM 714 O O . ARG A 1 89 ? 5.758 -3.535 1.431 1.00 91.25 89 ARG A O 1
ATOM 721 N N . LYS A 1 90 ? 3.595 -3.112 1.886 1.00 92.19 90 LYS A N 1
ATOM 722 C CA . LYS A 1 90 ? 3.105 -3.411 0.537 1.00 92.19 90 LYS A CA 1
ATOM 723 C C . LYS A 1 90 ? 3.583 -2.366 -0.472 1.00 92.19 90 LYS A C 1
ATOM 725 O O . LYS A 1 90 ? 4.060 -2.760 -1.535 1.00 92.19 90 LYS A O 1
ATOM 730 N N . ASN A 1 91 ? 3.535 -1.084 -0.114 1.00 92.69 91 ASN A N 1
ATOM 731 C CA . ASN A 1 91 ? 4.061 0.025 -0.910 1.00 92.69 91 ASN A CA 1
ATOM 732 C C . ASN A 1 91 ? 5.568 -0.125 -1.139 1.00 92.69 91 ASN A C 1
ATOM 734 O O . ASN A 1 91 ? 6.029 -0.036 -2.277 1.00 92.69 91 ASN A O 1
ATOM 738 N N . CYS A 1 92 ? 6.325 -0.444 -0.086 1.00 92.50 92 CYS A N 1
ATOM 739 C CA . CYS A 1 92 ? 7.762 -0.688 -0.188 1.00 92.50 92 CYS A CA 1
ATOM 740 C C . CYS A 1 92 ? 8.07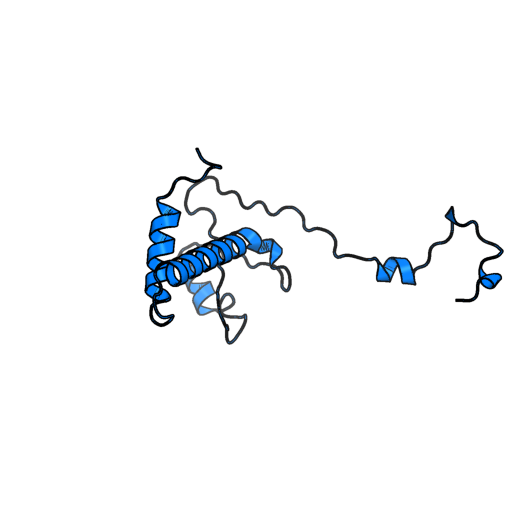2 -1.832 -1.167 1.00 92.50 92 CYS A C 1
ATOM 742 O O . CYS A 1 92 ? 8.786 -1.633 -2.147 1.00 92.50 92 CYS A O 1
ATOM 744 N N . HIS A 1 93 ? 7.449 -2.999 -0.975 1.00 94.00 93 HIS A N 1
ATOM 745 C CA . HIS A 1 93 ? 7.652 -4.163 -1.839 1.00 94.00 93 HIS A CA 1
ATOM 746 C C . HIS A 1 93 ? 7.293 -3.876 -3.307 1.00 94.00 93 HIS A C 1
ATOM 748 O O . HIS A 1 93 ? 8.043 -4.244 -4.212 1.00 94.00 93 HIS A O 1
ATOM 754 N N . LEU A 1 94 ? 6.175 -3.186 -3.558 1.00 94.69 94 LEU A N 1
ATOM 755 C CA . LEU A 1 94 ? 5.754 -2.800 -4.907 1.00 94.69 94 LEU A CA 1
ATOM 756 C C . LEU A 1 94 ? 6.815 -1.928 -5.596 1.00 94.69 94 LEU A C 1
ATOM 758 O O . LEU A 1 94 ? 7.181 -2.172 -6.747 1.00 94.69 94 LEU A O 1
ATOM 762 N N . LEU A 1 95 ? 7.329 -0.917 -4.898 1.00 93.50 95 LEU A N 1
ATOM 763 C CA . LEU A 1 95 ? 8.295 0.021 -5.463 1.00 93.50 95 LEU A CA 1
ATOM 764 C C . LEU A 1 95 ? 9.685 -0.592 -5.627 1.00 93.50 95 LEU A C 1
ATOM 766 O O . LEU A 1 95 ? 10.353 -0.308 -6.620 1.00 93.50 95 LEU A O 1
ATOM 770 N N . GLU A 1 96 ? 10.120 -1.445 -4.704 1.00 95.06 96 GLU A N 1
ATOM 771 C CA . GLU A 1 96 ? 11.382 -2.181 -4.822 1.00 95.06 96 GLU A CA 1
ATOM 772 C C . GLU A 1 96 ? 11.380 -3.093 -6.050 1.00 95.06 96 GLU A C 1
ATOM 774 O O . GLU A 1 96 ? 12.317 -3.048 -6.851 1.00 95.06 96 GLU A O 1
ATOM 779 N N . VAL A 1 97 ? 10.302 -3.855 -6.262 1.00 94.81 97 VAL A N 1
ATOM 780 C CA . VAL A 1 97 ? 10.181 -4.732 -7.433 1.00 94.81 97 VAL A CA 1
ATOM 781 C C . VAL A 1 97 ? 10.063 -3.914 -8.721 1.00 94.81 97 VAL A C 1
ATOM 783 O O . VAL A 1 97 ? 10.742 -4.226 -9.696 1.00 94.81 97 VAL A O 1
ATOM 786 N N . ALA A 1 98 ? 9.285 -2.824 -8.738 1.00 95.12 98 ALA A N 1
ATOM 787 C CA . ALA A 1 98 ? 9.201 -1.944 -9.908 1.00 95.12 98 ALA A CA 1
ATOM 788 C C . ALA A 1 98 ? 10.562 -1.333 -10.282 1.00 95.12 98 ALA A C 1
ATOM 790 O O . ALA A 1 98 ? 10.940 -1.332 -11.455 1.00 95.12 98 ALA A O 1
ATOM 791 N N . ARG A 1 99 ? 11.341 -0.878 -9.294 1.00 94.25 99 ARG A N 1
ATOM 792 C CA . ARG A 1 99 ? 12.708 -0.375 -9.507 1.00 94.25 99 ARG A CA 1
ATOM 793 C C . ARG A 1 99 ? 13.642 -1.463 -10.025 1.00 94.25 99 ARG A C 1
ATOM 795 O O . ARG A 1 99 ? 14.417 -1.201 -10.941 1.00 94.25 99 ARG A O 1
ATOM 802 N N . ALA A 1 100 ? 13.552 -2.675 -9.480 1.00 94.62 100 ALA A N 1
ATOM 803 C CA . ALA A 1 100 ? 14.338 -3.810 -9.949 1.00 94.62 100 ALA A CA 1
ATOM 804 C C . ALA A 1 100 ? 14.019 -4.160 -11.412 1.00 94.62 100 ALA A C 1
ATOM 806 O O . ALA A 1 100 ? 14.943 -4.397 -12.186 1.00 94.62 100 ALA A O 1
ATOM 807 N N . LEU A 1 101 ? 12.744 -4.130 -11.819 1.00 92.88 101 LEU A N 1
ATOM 808 C CA . LEU A 1 101 ? 12.345 -4.354 -13.214 1.00 92.88 101 LEU A CA 1
ATOM 80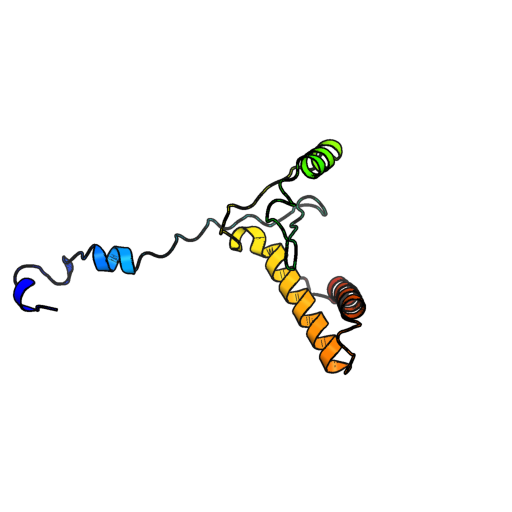9 C C . LEU A 1 101 ? 12.902 -3.276 -14.149 1.00 92.88 101 LEU A C 1
ATOM 811 O O . LEU A 1 101 ? 13.493 -3.617 -15.172 1.00 92.88 101 LEU A O 1
ATOM 815 N N . LEU A 1 102 ? 12.764 -1.995 -13.788 1.00 92.88 102 LEU A N 1
ATOM 816 C CA . LEU A 1 102 ? 13.318 -0.883 -14.572 1.00 92.88 102 LEU A CA 1
ATOM 817 C C . LEU A 1 102 ? 14.829 -1.031 -14.766 1.00 92.88 102 LEU A C 1
ATOM 819 O O . LEU A 1 102 ? 15.327 -0.897 -15.884 1.00 92.88 102 LEU A O 1
ATOM 823 N N . PHE A 1 103 ? 15.543 -1.358 -13.686 1.00 93.75 103 PHE A N 1
ATOM 824 C CA . PHE A 1 103 ? 16.986 -1.570 -13.713 1.00 93.75 103 PHE A CA 1
ATOM 825 C C . PHE A 1 103 ? 17.368 -2.772 -14.585 1.00 93.75 103 PHE A C 1
ATOM 827 O O . PHE A 1 103 ? 18.198 -2.644 -15.483 1.00 93.75 103 PHE A O 1
ATOM 834 N N . GLN A 1 104 ? 16.724 -3.923 -14.378 1.00 93.81 104 GLN A N 1
ATOM 835 C CA . GLN A 1 104 ? 17.026 -5.163 -15.096 1.00 93.81 104 GLN A CA 1
ATOM 836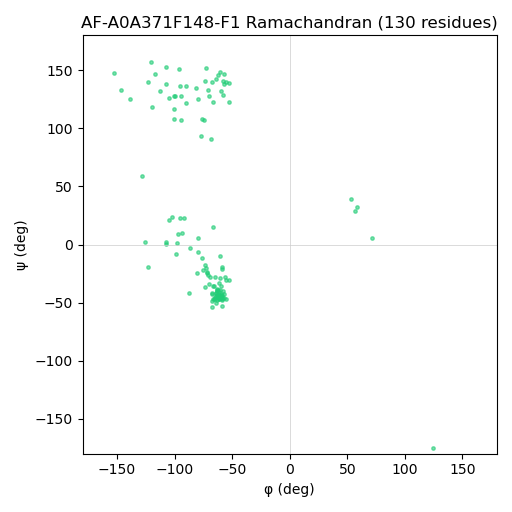 C C . GLN A 1 104 ? 16.765 -5.044 -16.602 1.00 93.81 104 GLN A C 1
ATOM 838 O O . GLN A 1 104 ? 17.517 -5.590 -17.406 1.00 93.81 104 GLN A O 1
ATOM 843 N N . MET A 1 105 ? 15.702 -4.342 -16.990 1.00 91.25 105 MET A N 1
ATOM 844 C CA . MET A 1 105 ? 15.333 -4.151 -18.394 1.00 91.25 105 MET A CA 1
ATOM 845 C C . MET A 1 105 ? 16.034 -2.950 -19.041 1.00 91.25 105 MET A C 1
ATOM 847 O O . MET A 1 105 ? 15.853 -2.722 -20.234 1.00 91.25 105 MET A O 1
ATOM 851 N N . SER A 1 106 ? 16.835 -2.190 -18.282 1.00 92.81 106 SER A N 1
ATOM 852 C CA . SER A 1 106 ? 17.486 -0.955 -18.747 1.00 92.81 106 SER A CA 1
ATOM 853 C C . SER A 1 106 ? 16.497 0.053 -19.354 1.00 92.81 106 SER A C 1
ATOM 855 O O . SER A 1 106 ? 16.779 0.699 -20.363 1.00 92.81 106 SER A O 1
ATOM 857 N N . ILE A 1 107 ? 15.314 0.175 -18.746 1.00 90.38 107 ILE A N 1
ATOM 858 C CA . ILE A 1 107 ? 14.241 1.055 -19.217 1.00 90.38 107 ILE A CA 1
ATOM 859 C C . ILE A 1 107 ? 14.394 2.443 -18.566 1.00 90.38 107 ILE A C 1
ATOM 861 O O . ILE A 1 107 ? 14.631 2.527 -17.358 1.00 90.38 107 ILE A O 1
ATOM 865 N N . PRO A 1 108 ? 14.235 3.551 -19.318 1.00 93.00 108 PRO A N 1
ATOM 866 C CA . PRO A 1 108 ? 14.233 4.895 -18.746 1.00 93.00 108 PRO A CA 1
ATOM 867 C C . PRO A 1 108 ? 13.164 5.084 -17.660 1.00 93.00 108 PRO A C 1
ATOM 869 O O . PRO A 1 108 ? 12.042 4.599 -17.787 1.00 93.00 108 PRO A O 1
ATOM 872 N N . ASN A 1 109 ? 13.455 5.909 -16.650 1.00 91.25 109 ASN A N 1
ATOM 873 C CA . ASN A 1 109 ? 12.519 6.214 -15.554 1.00 91.25 109 ASN A CA 1
ATOM 874 C C . ASN A 1 109 ? 11.200 6.875 -15.997 1.00 91.25 109 ASN A C 1
ATOM 876 O O . ASN A 1 109 ? 10.282 6.995 -15.191 1.00 91.25 109 ASN A O 1
ATOM 880 N N . VAL A 1 110 ? 11.080 7.302 -17.259 1.00 94.81 110 VAL A N 1
ATOM 881 C CA . VAL A 1 110 ? 9.820 7.839 -17.801 1.00 94.81 110 VAL A CA 1
ATOM 882 C C . VAL A 1 110 ? 8.703 6.791 -17.748 1.00 94.81 110 VAL A C 1
ATOM 884 O O . VAL A 1 110 ? 7.548 7.156 -17.580 1.00 94.81 110 VAL A O 1
ATOM 887 N N . TYR A 1 111 ? 9.063 5.505 -17.818 1.00 94.19 111 TYR A N 1
ATOM 888 C CA . TYR A 1 111 ? 8.137 4.370 -17.829 1.00 94.19 111 TYR A CA 1
ATOM 889 C C . TYR A 1 111 ? 7.850 3.802 -16.428 1.00 94.19 111 TYR A C 1
ATOM 891 O O . TYR A 1 111 ? 7.536 2.620 -16.260 1.00 94.19 111 TYR A O 1
ATOM 899 N N . TRP A 1 112 ? 8.039 4.606 -15.378 1.00 93.25 112 TRP A N 1
ATOM 900 C CA . TRP A 1 112 ? 7.860 4.140 -14.002 1.00 93.25 112 TRP A CA 1
ATOM 901 C C . TRP A 1 112 ? 6.423 3.674 -13.725 1.00 93.25 112 TRP A C 1
ATOM 903 O O . TRP A 1 112 ? 6.232 2.722 -12.969 1.00 93.25 112 TRP A O 1
ATOM 913 N N . GLY A 1 113 ? 5.423 4.297 -14.358 1.00 94.06 113 GLY A N 1
ATOM 914 C CA . GLY A 1 113 ? 4.019 3.910 -14.220 1.00 94.06 113 GLY A CA 1
ATOM 915 C C . GLY A 1 113 ? 3.760 2.509 -14.775 1.00 94.06 113 GLY A C 1
ATOM 916 O O . GLY A 1 113 ? 3.177 1.663 -14.099 1.00 94.06 113 GLY A O 1
ATOM 917 N N . GLU A 1 114 ? 4.268 2.218 -15.971 1.00 95.62 114 GLU A N 1
ATOM 918 C CA . GLU A 1 114 ? 4.181 0.913 -16.627 1.00 95.62 114 GLU A CA 1
ATOM 919 C C . GLU A 1 114 ? 4.919 -0.165 -15.831 1.00 95.62 114 GLU A C 1
ATOM 921 O O . GLU A 1 114 ? 4.425 -1.290 -15.695 1.00 95.62 114 GLU A O 1
ATOM 926 N N . ALA A 1 115 ? 6.072 0.178 -15.252 1.00 94.94 115 ALA A N 1
ATOM 927 C CA . ALA A 1 115 ? 6.800 -0.719 -14.365 1.00 94.94 115 ALA A CA 1
ATOM 928 C C . ALA A 1 115 ? 5.983 -1.062 -13.112 1.00 94.94 115 ALA A C 1
ATOM 930 O O . ALA A 1 115 ? 5.881 -2.233 -12.753 1.00 94.94 115 ALA A O 1
ATOM 931 N N . VAL A 1 116 ? 5.339 -0.078 -12.476 1.00 95.00 116 VAL A N 1
ATOM 932 C CA . VAL A 1 116 ? 4.471 -0.304 -11.307 1.00 95.00 116 VAL A CA 1
ATOM 933 C C . VAL A 1 116 ? 3.248 -1.155 -11.664 1.00 95.00 116 VAL A C 1
ATOM 935 O O . VAL A 1 116 ? 2.912 -2.081 -10.919 1.00 95.00 116 VAL A O 1
ATOM 938 N N . LEU A 1 117 ? 2.605 -0.912 -12.810 1.00 96.31 117 LEU A 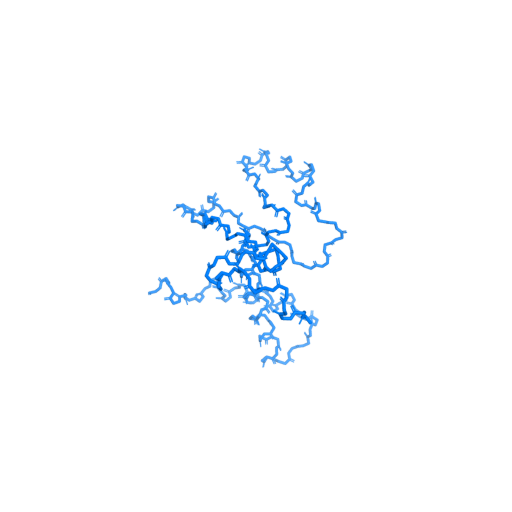N 1
ATOM 939 C CA . LEU A 1 117 ? 1.484 -1.732 -13.293 1.00 96.31 117 LEU A CA 1
ATOM 940 C C . LEU A 1 117 ? 1.909 -3.187 -13.520 1.00 96.31 117 LEU A C 1
ATOM 942 O O . LEU A 1 117 ? 1.239 -4.116 -13.060 1.00 96.31 117 LEU A O 1
ATOM 946 N N . THR A 1 118 ? 3.054 -3.384 -14.172 1.00 95.50 118 THR A N 1
ATOM 947 C CA . THR A 1 118 ? 3.626 -4.712 -14.426 1.00 95.50 118 THR A CA 1
ATOM 948 C C . THR A 1 118 ? 3.945 -5.429 -13.118 1.00 95.50 118 THR A C 1
ATOM 950 O O . THR A 1 118 ? 3.552 -6.579 -12.922 1.00 95.50 118 THR A O 1
ATOM 953 N N . THR A 1 119 ? 4.589 -4.741 -12.176 1.00 95.50 119 THR A N 1
ATOM 954 C CA . THR A 1 119 ? 4.870 -5.277 -10.843 1.00 95.50 119 THR A CA 1
ATOM 955 C C . THR A 1 119 ? 3.598 -5.681 -10.108 1.00 95.50 119 THR A C 1
ATOM 957 O O . THR A 1 119 ? 3.538 -6.773 -9.546 1.00 95.50 119 THR A O 1
ATOM 960 N N . THR A 1 120 ? 2.564 -4.837 -10.133 1.00 95.81 120 THR A N 1
ATOM 961 C CA . THR A 1 120 ? 1.274 -5.121 -9.485 1.00 95.81 120 THR A CA 1
ATOM 962 C C . THR A 1 120 ? 0.658 -6.401 -10.043 1.00 95.81 120 THR A C 1
ATOM 964 O O . THR A 1 120 ? 0.230 -7.277 -9.289 1.00 95.81 120 THR A O 1
ATOM 967 N N . TYR A 1 121 ? 0.663 -6.539 -11.370 1.00 96.19 121 TYR A N 1
ATOM 968 C CA . TYR A 1 121 ? 0.169 -7.728 -12.054 1.00 96.19 121 TYR A CA 1
ATOM 969 C C . TYR A 1 121 ? 0.927 -8.995 -11.635 1.00 96.19 121 TYR A C 1
ATOM 971 O O . TYR A 1 121 ? 0.301 -10.019 -11.355 1.00 96.19 121 TYR A O 1
ATOM 979 N N . LEU A 1 122 ? 2.259 -8.926 -11.557 1.00 94.50 122 LEU A N 1
ATOM 980 C CA . LEU A 1 122 ? 3.102 -10.057 -11.170 1.00 94.50 122 LEU A CA 1
ATOM 981 C C . LEU A 1 122 ? 2.895 -10.441 -9.702 1.00 94.50 122 LEU A C 1
ATOM 983 O O . LEU A 1 122 ? 2.649 -11.608 -9.411 1.00 94.50 122 LEU A O 1
ATOM 987 N N . ILE A 1 123 ? 2.926 -9.479 -8.777 1.00 94.06 123 ILE A N 1
ATOM 988 C CA . ILE A 1 123 ? 2.764 -9.737 -7.336 1.00 94.06 123 ILE A CA 1
ATOM 989 C C . ILE A 1 123 ? 1.412 -10.390 -7.027 1.00 94.06 123 ILE A C 1
ATOM 991 O O . ILE A 1 123 ? 1.344 -11.250 -6.155 1.00 94.06 123 ILE A O 1
ATOM 995 N N . ASN A 1 124 ? 0.348 -10.019 -7.740 1.00 93.44 124 ASN A N 1
ATOM 996 C CA . ASN A 1 124 ? -0.990 -10.573 -7.514 1.00 93.44 124 ASN A CA 1
ATOM 997 C C . ASN A 1 124 ? -1.205 -11.964 -8.138 1.00 93.44 124 ASN A C 1
ATOM 999 O O . ASN A 1 124 ? -2.259 -12.561 -7.933 1.00 93.44 124 ASN A O 1
ATOM 1003 N N . ARG A 1 125 ? -0.246 -12.478 -8.918 1.00 93.31 125 ARG A N 1
ATOM 1004 C CA . ARG A 1 125 ? -0.351 -13.772 -9.619 1.00 93.31 125 ARG A CA 1
ATOM 1005 C C . ARG A 1 125 ? 0.757 -14.753 -9.272 1.00 93.31 125 ARG A C 1
ATOM 1007 O O . ARG A 1 125 ? 0.609 -15.946 -9.523 1.00 93.31 125 ARG A O 1
ATOM 1014 N N . LEU A 1 126 ? 1.868 -14.264 -8.734 1.00 89.81 126 LEU A N 1
ATOM 1015 C CA . LEU A 1 126 ? 2.954 -15.108 -8.278 1.00 89.81 126 LEU A CA 1
ATOM 1016 C C . LEU A 1 126 ? 2.633 -15.641 -6.881 1.00 89.81 126 LEU A C 1
ATOM 1018 O O . LEU A 1 126 ? 2.196 -14.886 -6.010 1.00 89.81 126 LEU A O 1
ATOM 1022 N N . PRO A 1 127 ? 2.846 -16.940 -6.651 1.00 85.12 127 PRO A N 1
ATOM 1023 C CA . PRO A 1 127 ? 2.470 -17.550 -5.396 1.00 85.12 127 PRO A CA 1
ATOM 1024 C C . PRO A 1 127 ? 3.450 -17.114 -4.296 1.00 85.12 127 PRO A C 1
ATOM 1026 O O . PRO A 1 127 ? 4.659 -16.996 -4.518 1.00 85.12 127 PRO A O 1
ATOM 1029 N N . THR A 1 128 ? 2.940 -16.847 -3.096 1.00 82.81 128 THR A N 1
ATOM 1030 C CA . THR A 1 128 ? 3.757 -16.401 -1.963 1.00 82.81 128 THR A CA 1
ATOM 1031 C C . THR A 1 128 ? 4.133 -17.593 -1.090 1.00 82.81 128 THR A C 1
ATOM 1033 O O . THR A 1 128 ? 3.302 -18.434 -0.773 1.00 82.81 128 THR A O 1
ATOM 1036 N N . ARG A 1 129 ? 5.396 -17.662 -0.646 1.00 76.50 129 ARG A N 1
ATOM 1037 C CA . ARG A 1 129 ? 5.901 -18.792 0.168 1.00 76.50 129 ARG A CA 1
ATOM 1038 C C . ARG A 1 129 ? 5.141 -19.016 1.479 1.00 76.50 129 ARG A C 1
ATOM 1040 O O . ARG A 1 129 ? 5.260 -20.085 2.049 1.00 76.50 129 ARG A O 1
ATOM 1047 N N . VAL A 1 130 ? 4.435 -18.001 1.974 1.00 77.69 130 VAL A N 1
ATOM 1048 C CA . VAL A 1 130 ? 3.667 -18.072 3.226 1.00 77.69 130 VAL A CA 1
ATOM 1049 C C . VAL A 1 130 ? 2.309 -18.755 3.020 1.00 77.69 130 VAL A C 1
ATOM 1051 O O . VAL A 1 130 ? 1.758 -19.287 3.976 1.00 77.69 130 VAL A O 1
ATOM 1054 N N . LEU A 1 131 ? 1.772 -18.739 1.794 1.00 71.62 131 LEU A N 1
ATOM 1055 C CA . LEU A 1 131 ? 0.442 -19.264 1.462 1.00 71.62 131 LEU A CA 1
ATOM 1056 C C . LEU A 1 131 ? 0.481 -20.586 0.670 1.00 71.62 131 LEU A C 1
ATOM 1058 O O . LEU A 1 131 ? -0.581 -21.098 0.327 1.00 71.62 131 LEU A O 1
ATOM 1062 N N . ASN A 1 132 ? 1.676 -21.114 0.375 1.00 46.94 132 ASN A N 1
ATOM 1063 C CA . ASN A 1 132 ? 1.887 -22.373 -0.351 1.00 46.94 132 ASN A CA 1
ATOM 1064 C C . ASN A 1 132 ? 2.291 -23.518 0.572 1.00 46.94 132 ASN A C 1
ATOM 1066 O O . ASN A 1 132 ? 3.127 -23.266 1.470 1.00 46.94 132 ASN A O 1
#

Sequence (132 aa):
MFPHSFTKESVESFKCDICQFSKHYRATFSPSNNQSLEPFDLIHSDLWGPANNDTEFVNLEFSKFLKDNSVVHELTCVNTPQQNGVAERKNCHLLEVARALLFQMSIPNVYWGEAVLTTTYLINRLPTRVLN